Protein AF-A0A7Z9Y9S3-F1 (afdb_monomer_lite)

Sequence (129 aa):
MKRLLKPREVSNLVGIEEREILRVIARDDPEVTPYLIDLGEERLIDLAGLPVILKKLAYNMPTTEIIENLACQILHLELFSQEREELKRENERLKAEIKRLKAKLSRSQEKGPPKRFRLRFGGFWRLKR

Secondary structure (DSSP, 8-state):
---EE-HHHHHHHHT--HHHHHHHHTTT-TTTGGGEEE-SS-EEEEGGGHHHHHHHHHTTS-HHHHHHHHHHHHHHHHHHHHHHHHHHHHHHHHHHHHHHHHHHHHHHHHSPSP---------------

Structure (mmCIF, N/CA/C/O backbone):
data_AF-A0A7Z9Y9S3-F1
#
_entry.id   AF-A0A7Z9Y9S3-F1
#
loop_
_atom_site.group_PDB
_atom_site.id
_atom_site.type_symbol
_atom_site.label_atom_id
_atom_site.label_alt_id
_atom_site.label_comp_id
_atom_site.label_asym_id
_atom_site.label_entity_id
_atom_site.label_seq_id
_atom_site.pdbx_PDB_ins_code
_atom_site.Cartn_x
_atom_site.Cartn_y
_atom_site.Cartn_z
_atom_site.occupancy
_atom_site.B_iso_or_equiv
_atom_site.auth_seq_id
_atom_site.auth_comp_id
_atom_site.auth_asym_id
_atom_site.auth_atom_id
_atom_site.pdbx_PDB_model_num
ATOM 1 N N . MET A 1 1 ? 9.997 14.154 5.463 1.00 52.34 1 MET A N 1
ATOM 2 C CA . MET A 1 1 ? 8.668 14.738 5.176 1.00 52.34 1 MET A CA 1
ATOM 3 C C . MET A 1 1 ? 7.638 13.951 5.962 1.00 52.34 1 MET A C 1
ATOM 5 O O . MET A 1 1 ? 7.642 12.733 5.842 1.00 52.34 1 MET A O 1
ATOM 9 N N . LYS A 1 2 ? 6.813 14.611 6.782 1.00 73.75 2 LYS A N 1
ATOM 10 C CA . LYS A 1 2 ? 5.666 13.955 7.424 1.00 73.75 2 LYS A CA 1
ATOM 11 C C . LYS A 1 2 ? 4.591 13.747 6.360 1.00 73.75 2 LYS A C 1
ATOM 13 O O . LYS A 1 2 ? 4.200 14.713 5.709 1.00 73.75 2 LYS A O 1
ATOM 18 N N . ARG A 1 3 ? 4.180 12.499 6.123 1.00 88.25 3 ARG A N 1
ATOM 19 C CA . ARG A 1 3 ? 3.053 12.203 5.232 1.00 88.25 3 ARG A CA 1
ATOM 20 C C . ARG A 1 3 ? 1.791 12.303 6.071 1.00 88.25 3 ARG A C 1
ATOM 22 O O . ARG A 1 3 ? 1.622 11.522 6.999 1.00 88.25 3 ARG A O 1
ATOM 29 N N . LEU A 1 4 ? 0.958 13.281 5.749 1.00 92.44 4 LEU A N 1
ATOM 30 C CA . LEU A 1 4 ? -0.312 13.507 6.421 1.00 92.44 4 LEU A CA 1
ATOM 31 C C . LEU A 1 4 ? -1.418 12.845 5.612 1.00 92.44 4 LEU A C 1
ATOM 33 O O . LEU A 1 4 ? -1.399 12.912 4.384 1.00 92.44 4 LEU A O 1
ATOM 37 N N . LEU A 1 5 ? -2.331 12.184 6.309 1.00 92.44 5 LEU A N 1
ATOM 38 C CA . LEU A 1 5 ? -3.434 11.436 5.732 1.00 92.44 5 LEU A CA 1
ATOM 39 C C . LEU A 1 5 ? -4.749 11.968 6.285 1.00 92.44 5 LEU A C 1
ATOM 41 O O . LEU A 1 5 ? -4.900 12.148 7.494 1.00 92.44 5 LEU A O 1
ATOM 45 N N . LYS A 1 6 ? -5.728 12.165 5.410 1.00 93.25 6 LYS A N 1
ATOM 46 C CA . LYS A 1 6 ? -7.117 12.359 5.815 1.00 93.25 6 LYS A CA 1
ATOM 47 C C . LYS A 1 6 ? -7.686 11.048 6.379 1.00 93.25 6 LYS A C 1
ATOM 49 O O . LYS A 1 6 ? -7.273 9.971 5.935 1.00 93.25 6 LYS A O 1
ATOM 54 N N . PRO A 1 7 ? -8.680 11.095 7.282 1.00 90.94 7 PRO A N 1
ATOM 55 C CA . PRO A 1 7 ? -9.378 9.899 7.763 1.00 90.94 7 PRO A CA 1
ATOM 56 C C . PRO A 1 7 ? -9.875 8.994 6.625 1.00 90.94 7 PRO A C 1
ATOM 58 O O . PRO A 1 7 ? -9.680 7.782 6.676 1.00 90.94 7 PRO A O 1
ATOM 61 N N . ARG A 1 8 ? -10.394 9.579 5.539 1.00 91.81 8 ARG A N 1
ATOM 62 C CA . ARG A 1 8 ? -10.755 8.854 4.312 1.00 91.81 8 ARG A CA 1
ATOM 63 C C . ARG A 1 8 ? -9.591 8.129 3.632 1.00 91.81 8 ARG A C 1
ATOM 65 O O . ARG A 1 8 ? -9.761 7.030 3.114 1.00 91.81 8 ARG A O 1
ATOM 72 N N . GLU A 1 9 ? -8.404 8.728 3.601 1.00 90.88 9 GLU A N 1
ATOM 73 C CA . GLU A 1 9 ? -7.222 8.076 3.026 1.00 90.88 9 GLU A CA 1
ATOM 74 C C . GLU A 1 9 ? -6.790 6.889 3.882 1.00 90.88 9 GLU A C 1
ATOM 76 O O . GLU A 1 9 ? -6.469 5.832 3.345 1.00 90.88 9 GLU A O 1
ATOM 81 N N . VAL A 1 10 ? -6.848 7.038 5.208 1.00 88.50 10 VAL A N 1
ATOM 82 C CA . VAL A 1 10 ? -6.624 5.926 6.134 1.00 88.50 10 VAL A CA 1
ATOM 83 C C . VAL A 1 10 ? -7.661 4.831 5.908 1.00 88.50 10 VAL A C 1
ATOM 85 O O . VAL A 1 10 ? -7.278 3.683 5.726 1.00 88.50 10 VAL A O 1
ATOM 88 N N . SER A 1 11 ? -8.944 5.179 5.810 1.00 86.81 11 SER A N 1
ATOM 89 C CA . SER A 1 11 ? -10.036 4.239 5.526 1.00 86.81 11 SER A CA 1
ATOM 90 C C . SER A 1 11 ? -9.743 3.368 4.306 1.00 86.81 11 SER A C 1
ATOM 92 O O . SER A 1 11 ? -9.794 2.143 4.397 1.00 86.81 11 SER A O 1
ATOM 94 N N . ASN A 1 12 ? -9.326 3.987 3.201 1.00 86.00 12 ASN A N 1
ATOM 95 C CA . ASN A 1 12 ? -8.967 3.273 1.978 1.00 86.00 12 ASN A CA 1
ATOM 96 C C . ASN A 1 12 ? -7.710 2.405 2.136 1.00 86.00 12 ASN A C 1
ATOM 98 O O . ASN A 1 12 ? -7.636 1.328 1.553 1.00 86.00 12 ASN A O 1
ATOM 102 N N . LEU A 1 13 ? -6.714 2.869 2.897 1.00 82.69 13 LEU A N 1
ATOM 103 C CA . LEU A 1 13 ? -5.454 2.148 3.097 1.00 82.69 13 LEU A CA 1
ATOM 104 C C . LEU A 1 13 ? -5.628 0.876 3.925 1.00 82.69 13 LEU A C 1
ATOM 106 O O . LEU A 1 13 ? -4.986 -0.128 3.632 1.00 82.69 13 LEU A O 1
ATOM 110 N N . VAL A 1 14 ? -6.456 0.929 4.967 1.00 78.38 14 VAL A N 1
ATOM 111 C CA . VAL A 1 14 ? -6.653 -0.197 5.890 1.00 78.38 14 VAL A CA 1
ATOM 112 C C . VAL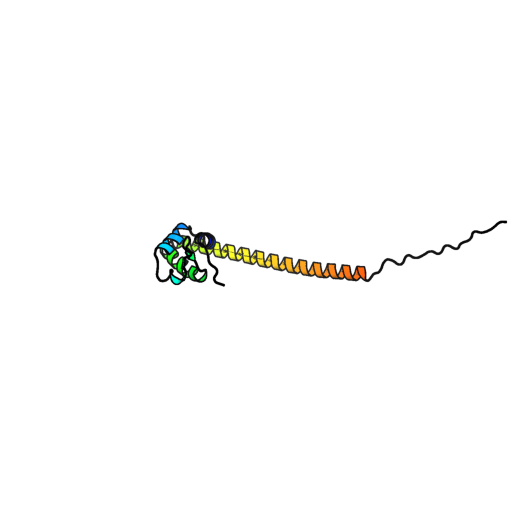 A 1 14 ? -7.967 -0.932 5.696 1.00 78.38 14 VAL A C 1
ATOM 114 O O . VAL A 1 14 ? -8.186 -1.912 6.390 1.00 78.38 14 VAL A O 1
ATOM 117 N N . GLY A 1 15 ? -8.833 -0.514 4.773 1.00 76.62 15 GLY A N 1
ATOM 118 C CA . GLY A 1 15 ? -10.103 -1.200 4.515 1.00 76.62 15 GLY A CA 1
ATOM 119 C C . GLY A 1 15 ? -11.074 -1.145 5.698 1.00 76.62 15 GLY A C 1
ATOM 120 O O . GLY A 1 15 ? -11.832 -2.082 5.916 1.00 76.62 15 GLY A O 1
ATOM 121 N N . ILE A 1 16 ? -11.030 -0.066 6.483 1.00 81.44 16 ILE A N 1
ATOM 122 C CA . ILE A 1 16 ? -11.909 0.169 7.639 1.00 81.44 16 ILE A CA 1
ATOM 123 C C . ILE A 1 16 ? -12.794 1.365 7.319 1.00 81.44 16 ILE A C 1
ATOM 125 O O . ILE A 1 16 ? -12.318 2.327 6.721 1.00 81.44 16 ILE A O 1
ATOM 129 N N . GLU A 1 17 ? -14.061 1.355 7.729 1.00 84.69 17 GLU A N 1
ATOM 130 C CA . GLU A 1 17 ? -14.946 2.499 7.506 1.00 84.69 17 GLU A CA 1
ATOM 131 C C . GLU A 1 17 ? -14.408 3.792 8.149 1.00 84.69 17 GLU A C 1
ATOM 133 O O . GLU A 1 17 ? -14.038 3.821 9.326 1.00 84.69 17 GLU A O 1
ATOM 138 N N . GLU A 1 18 ? -14.440 4.897 7.397 1.00 89.75 18 GLU A N 1
ATOM 139 C CA . GLU A 1 18 ? -13.993 6.223 7.852 1.00 89.75 18 GLU A CA 1
ATOM 140 C C . GLU A 1 18 ? -14.638 6.647 9.182 1.00 89.75 18 GLU A C 1
ATOM 142 O O . GLU A 1 18 ? -13.977 7.244 10.032 1.00 89.75 18 GLU A O 1
ATOM 147 N N . ARG A 1 19 ? -15.901 6.261 9.415 1.00 88.81 19 ARG A N 1
ATOM 148 C CA . ARG A 1 19 ? -16.615 6.542 10.670 1.00 88.81 19 ARG A CA 1
ATOM 149 C C . ARG A 1 19 ? -15.911 5.967 11.903 1.00 88.81 19 ARG A C 1
ATOM 151 O O . ARG A 1 19 ? -15.928 6.596 12.957 1.00 88.81 19 ARG A O 1
ATOM 158 N N . GLU A 1 20 ? -15.289 4.793 11.791 1.00 86.06 20 GLU A N 1
ATOM 159 C CA . GLU A 1 20 ? -14.610 4.153 12.921 1.00 86.06 20 GLU A CA 1
ATOM 160 C C . GLU A 1 20 ? -13.282 4.853 13.217 1.00 86.06 20 GLU A C 1
ATOM 162 O O . GLU A 1 20 ? -12.920 5.055 14.376 1.00 86.06 20 GLU A O 1
ATOM 167 N N . ILE A 1 21 ? -12.599 5.326 12.172 1.00 89.25 21 ILE A N 1
ATOM 168 C CA . ILE A 1 21 ? -11.389 6.146 12.301 1.00 89.25 21 ILE A CA 1
ATOM 169 C C . ILE A 1 21 ? -11.726 7.472 12.990 1.00 89.25 21 ILE A C 1
ATOM 171 O O . ILE A 1 21 ? -11.073 7.840 13.967 1.00 89.25 21 ILE A O 1
ATOM 175 N N . LEU A 1 22 ? -12.791 8.152 12.552 1.00 91.00 22 LEU A N 1
ATOM 176 C CA . LEU A 1 22 ? -13.266 9.386 13.182 1.00 91.00 22 LEU A CA 1
ATOM 177 C C . LEU A 1 22 ? -13.661 9.174 14.650 1.00 91.00 22 LEU A C 1
ATOM 179 O O . LEU A 1 22 ? -13.348 10.015 15.490 1.00 91.00 22 LEU A O 1
ATOM 183 N N . ARG A 1 23 ? -14.275 8.034 14.994 1.00 88.38 23 ARG A N 1
ATOM 184 C CA . ARG A 1 23 ? -14.574 7.678 16.392 1.00 88.38 23 ARG A CA 1
ATOM 185 C C . ARG A 1 23 ? -13.320 7.544 17.245 1.00 88.38 23 ARG A C 1
ATOM 187 O O . ARG A 1 23 ? -13.340 7.968 18.394 1.00 88.38 23 ARG A O 1
ATOM 194 N N . VAL A 1 24 ? -12.246 6.952 16.723 1.00 88.56 24 VAL A N 1
ATOM 195 C CA . VAL A 1 24 ? -10.974 6.848 17.457 1.00 88.56 24 VAL A CA 1
ATOM 196 C C . VAL A 1 24 ? -10.344 8.223 17.658 1.00 88.56 24 VAL A C 1
ATOM 198 O O . VAL A 1 24 ? -9.892 8.523 18.758 1.00 88.56 24 VAL A O 1
ATOM 201 N N . ILE A 1 25 ? -10.380 9.077 16.636 1.00 89.69 25 ILE A N 1
ATOM 202 C CA . ILE A 1 25 ? -9.873 10.455 16.707 1.00 89.69 25 ILE A CA 1
ATOM 203 C C . ILE A 1 25 ? -10.648 11.285 17.736 1.00 89.69 25 ILE A C 1
ATOM 205 O O . ILE A 1 25 ? -10.044 12.042 18.488 1.00 89.69 25 ILE A O 1
ATOM 209 N N . ALA A 1 26 ? -11.973 11.134 17.788 1.00 89.06 26 ALA A N 1
ATOM 210 C CA . ALA A 1 26 ? -12.848 11.893 18.681 1.00 89.06 26 ALA A CA 1
ATOM 211 C C . ALA A 1 26 ? -12.729 11.504 20.166 1.00 89.06 26 ALA A C 1
ATOM 213 O O . ALA A 1 26 ? -13.268 12.199 21.020 1.00 89.06 26 ALA A O 1
ATOM 214 N N . ARG A 1 27 ? -12.056 10.392 20.491 1.00 87.62 27 ARG A N 1
ATOM 215 C CA . ARG A 1 27 ? -11.831 9.958 21.882 1.00 87.62 27 ARG A CA 1
ATOM 216 C C . ARG A 1 27 ? -10.697 10.715 22.579 1.00 87.62 27 ARG A C 1
ATOM 218 O O . ARG A 1 27 ? -10.512 10.497 23.771 1.00 87.62 27 ARG A O 1
ATOM 225 N N . ASP A 1 28 ? -9.941 11.536 21.842 1.00 83.50 28 ASP A N 1
ATOM 226 C CA . ASP A 1 28 ? -8.782 12.302 22.328 1.00 83.50 28 ASP A CA 1
ATOM 227 C C . ASP A 1 28 ? -7.806 11.447 23.173 1.00 83.50 28 ASP A C 1
ATOM 229 O O . ASP A 1 28 ? -7.280 11.868 24.204 1.00 83.50 28 ASP A O 1
ATOM 233 N N . ASP A 1 29 ? -7.568 10.206 22.727 1.00 89.12 29 ASP A N 1
ATOM 234 C CA . ASP A 1 29 ? -6.685 9.247 23.398 1.00 89.12 29 ASP A CA 1
ATOM 235 C C . ASP A 1 29 ? -5.239 9.786 23.445 1.00 89.12 29 ASP A C 1
ATOM 237 O O . ASP A 1 29 ? -4.692 10.140 22.395 1.00 89.12 29 ASP A O 1
ATOM 241 N N . PRO A 1 30 ? -4.578 9.821 24.620 1.00 92.06 30 PRO A N 1
ATOM 242 C CA . PRO A 1 30 ? -3.242 10.399 24.773 1.00 92.06 30 PRO A CA 1
ATOM 243 C C . PRO A 1 30 ? -2.158 9.693 23.947 1.00 92.06 30 PRO A C 1
ATOM 245 O O . PRO A 1 30 ? -1.133 10.306 23.655 1.00 92.06 30 PRO A O 1
ATOM 248 N N . GLU A 1 31 ? -2.361 8.435 23.544 1.00 91.56 31 GLU A N 1
ATOM 249 C CA . GLU A 1 31 ? -1.453 7.736 22.627 1.00 91.56 31 GLU A CA 1
ATOM 250 C C . GLU A 1 31 ? -1.670 8.156 21.164 1.00 91.56 31 GLU A C 1
ATOM 252 O O . GLU A 1 31 ? -0.741 8.089 20.363 1.00 91.56 31 GLU A O 1
ATOM 257 N N . VAL A 1 32 ? -2.883 8.583 20.798 1.00 90.88 32 VAL A N 1
ATOM 258 C CA . VAL A 1 32 ? -3.258 8.950 19.421 1.00 90.88 32 VAL A CA 1
ATOM 259 C C . VAL A 1 32 ? -3.010 10.433 19.151 1.00 90.88 32 VAL A C 1
ATOM 261 O O . VAL A 1 32 ? -2.483 10.780 18.095 1.00 90.88 32 VAL A O 1
ATOM 264 N N . THR A 1 33 ? -3.334 11.302 20.109 1.00 92.19 33 THR A N 1
ATOM 265 C CA . THR A 1 33 ? -3.237 12.767 20.005 1.00 92.19 33 THR A CA 1
ATOM 266 C C . THR A 1 33 ? -1.899 13.289 19.460 1.00 92.19 33 THR A C 1
ATOM 268 O O . THR A 1 33 ? -1.939 14.175 18.607 1.00 92.19 33 THR A O 1
ATOM 271 N N . PRO A 1 34 ? -0.718 12.744 19.829 1.00 93.62 34 PRO A N 1
ATOM 272 C CA . PRO A 1 34 ? 0.569 13.200 19.286 1.00 93.62 34 PRO A CA 1
ATOM 273 C C . PRO A 1 34 ? 0.714 13.062 17.764 1.00 93.62 34 PRO A C 1
ATOM 275 O O . PRO A 1 34 ? 1.592 13.686 17.166 1.00 93.62 34 PRO A O 1
ATOM 278 N N . TYR A 1 35 ? -0.121 12.233 17.139 1.00 93.31 35 TYR A N 1
ATOM 279 C CA . TYR A 1 35 ? -0.106 11.963 15.704 1.00 93.31 35 TYR A CA 1
ATOM 280 C C . TYR A 1 35 ? -1.229 12.666 14.944 1.00 93.31 35 TYR A C 1
ATOM 282 O O . TYR A 1 35 ? -1.335 12.503 13.728 1.00 93.31 35 TYR A O 1
ATOM 290 N N . LEU A 1 36 ? -2.065 13.435 15.640 1.00 92.25 36 LEU A N 1
ATOM 291 C CA . LEU A 1 36 ? -3.126 14.223 15.037 1.00 92.25 36 LEU A CA 1
ATOM 292 C C . LEU A 1 36 ? -2.631 15.651 14.814 1.00 92.25 36 LEU A C 1
ATOM 294 O O . LEU A 1 36 ? -2.081 16.284 15.712 1.00 92.25 36 LEU A O 1
ATOM 298 N N . ILE A 1 37 ? -2.831 16.158 13.602 1.00 91.19 37 ILE A N 1
ATOM 299 C CA . ILE A 1 37 ? -2.545 17.546 13.247 1.00 91.19 37 ILE A CA 1
ATOM 300 C C . ILE A 1 37 ? -3.868 18.227 12.955 1.00 91.19 37 ILE A C 1
ATOM 302 O O . ILE A 1 37 ? -4.560 17.871 12.002 1.00 91.19 37 ILE A O 1
ATOM 306 N N . ASP A 1 38 ? -4.203 19.203 13.788 1.00 88.12 38 ASP A N 1
ATOM 307 C CA . ASP A 1 38 ? -5.397 20.014 13.616 1.00 88.12 38 ASP A CA 1
ATOM 308 C C . ASP A 1 38 ? -5.111 21.160 12.636 1.00 88.12 38 ASP A C 1
ATOM 310 O O . ASP A 1 38 ? -4.192 21.956 12.847 1.00 88.12 38 ASP A O 1
ATOM 314 N N . LEU A 1 39 ? -5.869 21.213 11.542 1.00 85.12 39 LEU A N 1
ATOM 315 C CA . LEU A 1 39 ? -5.840 22.300 10.562 1.00 85.12 39 LEU A CA 1
ATOM 316 C C . LEU A 1 39 ? -7.136 23.130 10.600 1.00 85.12 39 LEU A C 1
ATOM 318 O O . LEU A 1 39 ? -7.489 23.780 9.617 1.00 85.12 39 LEU A O 1
ATOM 322 N N . GLY A 1 40 ? -7.846 23.119 11.733 1.00 78.88 40 GLY A N 1
ATOM 323 C CA . GLY A 1 40 ? -9.062 23.892 11.972 1.00 78.88 40 GLY A CA 1
ATOM 324 C C . GLY A 1 40 ? -10.313 23.166 11.487 1.00 78.88 40 GLY A C 1
ATOM 325 O O . GLY A 1 40 ? -11.137 22.753 12.296 1.00 78.88 40 GLY A O 1
ATOM 326 N N . GLU A 1 41 ? -10.461 23.002 10.170 1.00 75.56 41 GLU A N 1
ATOM 327 C CA . GLU A 1 41 ? -11.625 22.315 9.580 1.00 75.56 41 GLU A CA 1
ATOM 328 C C . GLU A 1 41 ? -11.439 20.793 9.479 1.00 75.56 41 GLU A C 1
ATOM 330 O O . GLU A 1 41 ? -12.414 20.048 9.387 1.00 75.56 41 GLU A O 1
ATOM 335 N N . GLU A 1 42 ? -10.194 20.311 9.521 1.00 81.44 42 GLU A N 1
ATOM 336 C CA . GLU A 1 42 ? -9.866 18.891 9.395 1.00 81.44 42 GLU A CA 1
ATOM 337 C C . GLU A 1 42 ? -8.750 18.483 10.367 1.00 81.44 42 GLU A C 1
ATOM 339 O O . GLU A 1 42 ? -7.733 19.169 10.502 1.00 81.44 42 GLU A O 1
ATOM 344 N N . ARG A 1 43 ? -8.903 17.303 10.985 1.00 87.19 43 ARG A N 1
ATOM 345 C CA . ARG A 1 43 ? -7.808 16.603 11.670 1.00 87.19 43 ARG A CA 1
ATOM 346 C C . ARG A 1 43 ? -7.135 15.642 10.701 1.00 87.19 43 ARG A C 1
ATOM 348 O O . ARG A 1 43 ? -7.750 14.681 10.237 1.00 87.19 43 ARG A O 1
ATOM 355 N N . LEU A 1 44 ? -5.859 15.888 10.431 1.00 92.00 44 LEU A N 1
ATOM 356 C CA . LEU A 1 44 ? -5.008 14.993 9.659 1.00 92.00 44 LEU A CA 1
ATOM 357 C C . LEU A 1 44 ? -4.251 14.036 10.575 1.00 92.00 44 LEU A C 1
ATOM 359 O O . LEU A 1 44 ? -3.936 14.350 11.720 1.00 92.00 44 LEU A O 1
ATOM 363 N N . ILE A 1 45 ? -3.925 12.871 10.035 1.00 92.56 45 ILE A N 1
ATOM 364 C CA . ILE A 1 45 ? -3.211 11.800 10.718 1.00 92.56 45 ILE A CA 1
ATOM 365 C C . ILE A 1 45 ? -1.793 11.737 10.152 1.00 92.56 45 ILE A C 1
ATOM 367 O O . ILE A 1 45 ? -1.611 11.559 8.947 1.00 92.56 45 ILE A O 1
ATOM 371 N N . ASP A 1 46 ? -0.775 11.855 11.001 1.00 93.19 46 ASP A N 1
ATOM 372 C CA . ASP A 1 46 ? 0.595 11.515 10.612 1.00 93.19 46 ASP A CA 1
ATOM 373 C C . ASP A 1 46 ? 0.675 10.006 10.341 1.00 93.19 46 ASP A C 1
ATOM 375 O O . ASP A 1 46 ? 0.271 9.194 11.177 1.00 93.19 46 ASP A O 1
ATOM 379 N N . LEU A 1 47 ? 1.225 9.615 9.189 1.00 89.81 47 LEU A N 1
ATOM 380 C CA . LEU A 1 47 ? 1.457 8.215 8.826 1.00 89.81 47 LEU A CA 1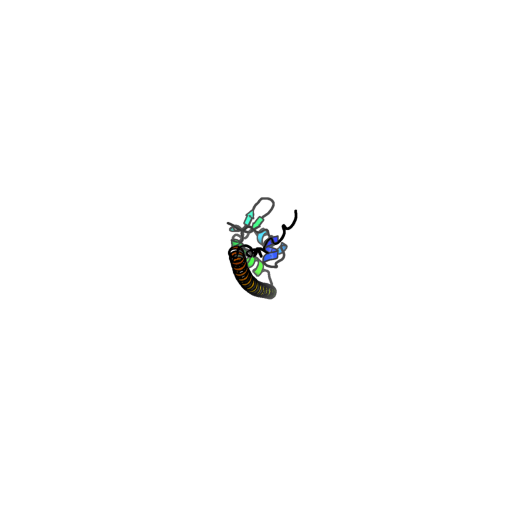
ATOM 381 C C . LEU A 1 47 ? 2.168 7.433 9.946 1.00 89.81 47 LEU A C 1
ATOM 383 O O . LEU A 1 47 ? 1.876 6.256 10.147 1.00 89.81 47 LEU A O 1
ATOM 387 N N . ALA A 1 48 ? 3.071 8.076 10.694 1.00 89.50 48 ALA A N 1
ATOM 388 C CA . ALA A 1 48 ? 3.770 7.442 11.813 1.00 89.50 48 ALA A CA 1
ATOM 389 C C . ALA A 1 48 ? 2.832 6.999 12.956 1.00 89.50 48 ALA A C 1
ATOM 391 O O . ALA A 1 48 ? 3.167 6.074 13.693 1.00 89.50 48 ALA A O 1
ATOM 392 N N . GLY A 1 49 ? 1.662 7.627 13.094 1.00 89.19 49 GLY A N 1
ATOM 393 C CA . GLY A 1 49 ? 0.641 7.282 14.086 1.00 89.19 49 GLY A CA 1
ATOM 394 C C . GLY A 1 49 ? -0.323 6.189 13.652 1.00 89.19 49 GLY A C 1
ATOM 395 O O . GLY A 1 49 ? -1.112 5.706 14.465 1.00 89.19 49 GLY A O 1
ATOM 396 N N . LEU A 1 50 ? -0.257 5.769 12.386 1.00 89.12 50 LEU A N 1
ATOM 397 C CA . LEU A 1 50 ? -1.155 4.764 11.832 1.00 89.12 50 LEU A CA 1
ATOM 398 C C . LEU A 1 50 ? -1.153 3.451 12.642 1.00 89.12 50 LEU A C 1
ATOM 400 O O . LEU A 1 50 ? -2.243 2.971 12.946 1.00 89.12 50 LEU A O 1
ATOM 404 N N . PRO A 1 51 ? -0.004 2.895 13.092 1.00 89.25 51 PRO A N 1
ATOM 405 C CA . PRO A 1 51 ? -0.005 1.691 13.927 1.00 89.25 51 PRO A CA 1
ATOM 406 C C . PRO A 1 51 ? -0.762 1.867 15.249 1.00 89.25 51 PRO A C 1
ATOM 408 O O . PRO A 1 51 ? -1.445 0.948 15.698 1.00 89.25 51 PRO A O 1
ATOM 411 N N . VAL A 1 52 ? -0.673 3.050 15.864 1.00 90.69 52 VAL A N 1
ATOM 412 C CA . VAL A 1 52 ? -1.359 3.349 17.129 1.00 90.69 52 VAL A CA 1
ATOM 413 C C . VAL A 1 52 ? -2.866 3.439 16.904 1.00 90.69 52 VAL A C 1
ATOM 415 O O . VAL A 1 52 ? -3.631 2.808 17.629 1.00 90.69 52 VAL A O 1
ATOM 418 N N . ILE A 1 53 ? -3.300 4.144 15.858 1.00 88.06 53 ILE A N 1
ATOM 419 C CA . ILE A 1 53 ? -4.720 4.248 15.490 1.00 88.06 53 ILE A CA 1
ATOM 420 C C . ILE A 1 53 ? -5.296 2.869 15.161 1.00 88.06 53 ILE A C 1
ATOM 422 O O . ILE A 1 53 ? -6.357 2.510 15.669 1.00 88.06 53 ILE A O 1
ATOM 426 N N . LEU A 1 54 ? -4.574 2.056 14.385 1.00 86.12 54 LEU A N 1
ATOM 427 C CA . LEU A 1 54 ? -4.990 0.693 14.054 1.00 86.12 54 LEU A CA 1
ATOM 428 C C . LEU A 1 54 ? -5.108 -0.194 15.286 1.00 86.12 54 LEU A C 1
ATOM 430 O O . LEU A 1 54 ? -6.075 -0.941 15.400 1.00 86.12 54 LEU A O 1
ATOM 434 N N . LYS A 1 55 ? -4.189 -0.068 16.247 1.00 87.31 55 LYS A N 1
ATOM 435 C CA . LYS A 1 55 ? -4.293 -0.764 17.532 1.00 87.31 55 LYS A CA 1
ATOM 436 C C . LYS A 1 55 ? -5.589 -0.390 18.262 1.00 87.31 55 LYS A C 1
ATOM 438 O O . LYS A 1 55 ? -6.273 -1.273 18.772 1.00 87.31 55 LYS A O 1
ATOM 443 N N . LYS A 1 56 ? -5.965 0.895 18.290 1.00 87.81 56 LYS A N 1
ATOM 444 C CA . LYS A 1 56 ? -7.215 1.358 18.927 1.00 87.81 56 LYS A CA 1
ATOM 445 C C . LYS A 1 56 ? -8.471 0.898 18.182 1.00 87.81 56 LYS A C 1
ATOM 447 O O . LYS A 1 56 ? -9.479 0.614 18.827 1.00 87.81 56 LYS A O 1
ATOM 452 N N . LEU A 1 57 ? -8.403 0.791 16.854 1.00 82.50 57 LEU A N 1
ATOM 453 C CA . LEU A 1 57 ? -9.474 0.231 16.025 1.00 82.50 57 LEU A CA 1
ATOM 454 C C . LEU A 1 57 ? -9.632 -1.278 16.260 1.00 82.50 57 LEU A C 1
ATOM 456 O O . LEU A 1 57 ? -10.751 -1.757 16.426 1.00 82.50 57 LEU A O 1
ATOM 460 N N . ALA A 1 58 ? -8.522 -2.012 16.356 1.00 79.12 58 ALA A N 1
ATOM 461 C CA . ALA A 1 58 ? -8.503 -3.461 16.543 1.00 79.12 58 ALA A CA 1
ATOM 462 C C . ALA A 1 58 ? -9.175 -3.922 17.845 1.00 79.12 58 ALA A C 1
ATOM 464 O O . ALA A 1 58 ? -9.805 -4.973 17.855 1.00 79.12 58 ALA A O 1
ATOM 465 N N . TYR A 1 59 ? -9.117 -3.130 18.922 1.00 74.50 59 TYR A N 1
ATOM 466 C CA . TYR A 1 59 ? -9.798 -3.472 20.181 1.00 74.50 59 TYR A CA 1
ATOM 467 C C . TYR A 1 59 ? -11.329 -3.552 20.067 1.00 74.50 59 TYR A C 1
ATOM 469 O O . TYR A 1 59 ? -11.956 -4.150 20.936 1.00 74.50 59 TYR A O 1
ATOM 477 N N . ASN A 1 60 ? -11.926 -2.966 19.023 1.00 69.75 60 ASN A N 1
ATOM 478 C CA . ASN A 1 60 ? -13.371 -3.000 18.778 1.00 69.75 60 ASN A CA 1
ATOM 479 C C . ASN A 1 60 ? -13.761 -3.849 17.555 1.00 69.75 60 ASN A C 1
ATOM 481 O O . ASN A 1 60 ? -14.932 -3.845 17.185 1.00 69.75 60 ASN A O 1
ATOM 485 N N . MET A 1 61 ? -12.815 -4.559 16.927 1.00 71.12 61 MET A N 1
ATOM 486 C CA . MET A 1 61 ? -13.089 -5.434 15.783 1.00 71.12 61 MET A CA 1
ATOM 487 C C . MET A 1 61 ? -13.067 -6.910 16.196 1.00 71.12 61 MET A C 1
ATOM 489 O O . MET A 1 61 ? -12.177 -7.324 16.947 1.00 71.12 61 MET A O 1
ATOM 493 N N . PRO A 1 62 ? -13.990 -7.740 15.677 1.00 78.19 62 PRO A N 1
ATOM 494 C CA . PRO A 1 62 ? -13.860 -9.187 15.750 1.00 78.19 62 PRO A CA 1
ATOM 495 C C . PRO A 1 62 ? -12.516 -9.639 15.171 1.00 78.19 62 PRO A C 1
ATOM 497 O O . PRO A 1 62 ? -12.095 -9.194 14.104 1.00 78.19 62 PRO A O 1
ATOM 500 N N . THR A 1 63 ? -11.838 -10.568 15.849 1.00 76.19 63 THR A N 1
ATOM 501 C CA . THR A 1 63 ? -10.540 -11.098 15.394 1.00 76.19 63 THR A CA 1
ATOM 502 C C . THR A 1 63 ? -10.611 -11.682 13.979 1.00 76.19 63 THR A C 1
ATOM 504 O O . THR A 1 63 ? -9.638 -11.598 13.237 1.00 76.19 63 THR A O 1
ATOM 507 N N . THR A 1 64 ? -11.764 -12.222 13.579 1.00 79.94 64 THR A N 1
ATOM 508 C CA . THR A 1 64 ? -12.019 -12.723 12.223 1.00 79.94 64 THR A CA 1
ATOM 509 C C . THR A 1 64 ? -11.897 -11.633 11.159 1.00 79.94 64 THR A C 1
ATOM 511 O O . THR A 1 64 ? -11.203 -11.845 10.172 1.00 79.94 64 THR A O 1
ATOM 514 N N . GLU A 1 65 ? -12.467 -10.447 11.388 1.00 76.88 65 GLU A N 1
ATOM 515 C CA . GLU A 1 65 ? -12.391 -9.318 10.446 1.00 76.88 65 GLU A CA 1
ATOM 516 C C . GLU A 1 65 ? -10.953 -8.801 10.308 1.00 76.88 65 GLU A C 1
ATOM 518 O O . GLU A 1 65 ? -10.495 -8.477 9.212 1.00 76.88 65 GLU A O 1
ATOM 523 N N . ILE A 1 66 ? -10.197 -8.789 11.413 1.00 76.00 66 ILE A N 1
ATOM 524 C CA . ILE A 1 66 ? -8.771 -8.435 11.401 1.00 76.00 66 ILE A CA 1
ATOM 525 C C . ILE A 1 66 ? -7.981 -9.438 10.549 1.00 76.00 66 ILE A C 1
ATOM 527 O O . ILE A 1 66 ? -7.148 -9.035 9.738 1.00 76.00 66 ILE A O 1
ATOM 531 N N . ILE A 1 67 ? -8.241 -10.738 10.720 1.00 78.69 67 ILE A N 1
ATOM 532 C CA . ILE A 1 67 ? -7.565 -11.803 9.968 1.00 78.69 67 ILE A CA 1
ATOM 533 C C . ILE A 1 67 ? -7.893 -11.711 8.477 1.00 78.69 67 ILE A C 1
ATOM 535 O O . ILE A 1 67 ? -6.977 -11.769 7.660 1.00 78.69 67 ILE A O 1
ATOM 539 N N . GLU A 1 68 ? -9.165 -11.543 8.113 1.00 81.44 68 GLU A N 1
ATOM 540 C CA . GLU A 1 68 ? -9.594 -11.421 6.715 1.00 81.44 68 GLU A CA 1
ATOM 541 C C . GLU A 1 68 ? -8.944 -10.216 6.032 1.00 81.44 68 GLU A C 1
ATOM 543 O O . GLU A 1 68 ? -8.414 -10.333 4.925 1.00 81.44 68 GLU A O 1
ATOM 548 N N . ASN A 1 69 ? -8.900 -9.076 6.720 1.00 80.44 69 ASN A N 1
ATOM 549 C CA . ASN A 1 69 ? -8.267 -7.868 6.211 1.00 80.44 69 ASN A CA 1
ATOM 550 C C . ASN A 1 69 ? -6.752 -8.054 6.014 1.00 80.44 69 ASN A C 1
ATOM 552 O O . ASN A 1 69 ? -6.219 -7.756 4.944 1.00 80.44 69 ASN A O 1
ATOM 556 N N . LEU A 1 70 ? -6.053 -8.628 7.001 1.00 81.69 70 LEU A N 1
ATOM 557 C CA . LEU A 1 70 ? -4.625 -8.940 6.879 1.00 81.69 70 LEU A CA 1
ATOM 558 C C . LEU A 1 70 ? -4.349 -9.937 5.746 1.00 81.69 70 LEU A C 1
ATOM 560 O O . LEU A 1 70 ? -3.392 -9.753 4.994 1.00 81.69 70 LEU A O 1
ATOM 564 N N . ALA A 1 71 ? -5.191 -10.959 5.583 1.00 84.31 71 ALA A N 1
ATOM 565 C CA . ALA A 1 71 ? -5.078 -11.917 4.488 1.00 84.31 71 ALA A CA 1
ATOM 566 C C . ALA A 1 71 ? -5.231 -11.229 3.120 1.00 84.31 71 ALA A C 1
ATOM 568 O O . ALA A 1 71 ? -4.411 -11.459 2.229 1.00 84.31 71 ALA A O 1
ATOM 569 N N . CYS A 1 72 ? -6.211 -10.330 2.972 1.00 84.88 72 CYS A N 1
ATOM 570 C CA . CYS A 1 72 ? -6.385 -9.529 1.757 1.00 84.88 72 CYS A CA 1
ATOM 571 C C . CYS A 1 72 ? -5.161 -8.649 1.473 1.00 84.88 72 CYS A C 1
ATOM 573 O O . CYS A 1 72 ? -4.674 -8.611 0.344 1.00 84.88 72 CYS A O 1
ATOM 575 N N . GLN A 1 73 ? -4.622 -7.977 2.495 1.00 84.50 73 GLN A N 1
ATOM 576 C CA . GLN A 1 73 ? -3.433 -7.131 2.356 1.00 84.50 73 GLN A CA 1
ATOM 577 C C . GLN A 1 73 ? -2.200 -7.934 1.922 1.00 84.50 73 GLN A C 1
ATOM 579 O O . GLN A 1 73 ? -1.477 -7.497 1.028 1.00 84.50 73 GLN A O 1
ATOM 584 N N . ILE A 1 74 ? -1.974 -9.118 2.501 1.00 89.38 74 ILE A N 1
ATOM 585 C CA . ILE A 1 74 ? -0.878 -10.016 2.101 1.00 89.38 74 ILE A CA 1
ATOM 586 C C . ILE A 1 74 ? -1.031 -10.423 0.633 1.00 89.38 74 ILE A C 1
ATOM 588 O O . ILE A 1 74 ? -0.063 -10.377 -0.124 1.00 89.38 74 ILE A O 1
ATOM 592 N N . LEU A 1 75 ? -2.24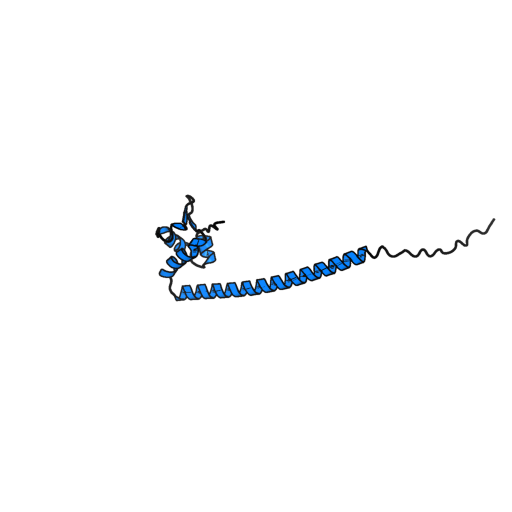7 -10.776 0.217 1.00 91.50 75 LEU A N 1
ATOM 593 C CA . LEU A 1 75 ? -2.520 -11.224 -1.145 1.00 91.50 75 LEU A CA 1
ATOM 594 C C . LEU A 1 75 ? -2.318 -10.093 -2.168 1.00 91.50 75 LEU A C 1
ATOM 596 O O . LEU A 1 75 ? -1.706 -10.309 -3.213 1.00 91.50 75 LEU A O 1
ATOM 600 N N . HIS A 1 76 ? -2.740 -8.868 -1.842 1.00 89.06 76 HIS A N 1
ATOM 601 C CA . HIS A 1 76 ? -2.456 -7.683 -2.657 1.00 89.06 76 HIS A CA 1
ATOM 602 C C . HIS A 1 76 ? -0.956 -7.376 -2.748 1.00 89.06 76 HIS A C 1
ATOM 604 O O . HIS A 1 76 ? -0.466 -7.040 -3.825 1.00 89.06 76 HIS A O 1
ATOM 610 N N . LEU A 1 77 ? -0.211 -7.497 -1.645 1.00 92.06 77 LEU A N 1
ATOM 611 C CA . LEU A 1 77 ? 1.239 -7.286 -1.650 1.00 92.06 77 LEU A CA 1
ATOM 612 C C . LEU A 1 77 ? 1.965 -8.308 -2.529 1.00 92.06 77 LEU A C 1
ATOM 614 O O . LEU A 1 77 ? 2.900 -7.938 -3.239 1.00 92.06 77 LEU A O 1
ATOM 618 N N . GLU A 1 78 ? 1.524 -9.564 -2.510 1.00 93.12 78 GLU A N 1
ATOM 619 C CA . GLU A 1 78 ? 2.080 -10.612 -3.364 1.00 93.12 78 GLU A CA 1
ATOM 620 C C . GLU A 1 78 ? 1.809 -10.328 -4.848 1.00 93.12 78 GLU A C 1
ATOM 622 O O . GLU A 1 78 ? 2.737 -10.357 -5.655 1.00 93.12 78 GLU A O 1
ATOM 627 N N . LEU A 1 79 ? 0.577 -9.945 -5.204 1.00 94.50 79 LEU A N 1
ATOM 628 C CA . LEU A 1 79 ? 0.237 -9.533 -6.572 1.00 94.50 79 LEU A CA 1
ATOM 629 C C . LEU A 1 79 ? 1.085 -8.342 -7.039 1.00 94.50 79 LEU A C 1
ATOM 631 O O . LEU A 1 79 ? 1.703 -8.402 -8.101 1.00 94.50 79 LEU A O 1
ATOM 635 N N . PHE A 1 80 ? 1.206 -7.290 -6.223 1.00 94.69 80 PHE A N 1
ATOM 636 C CA . PHE A 1 80 ? 2.046 -6.139 -6.567 1.00 94.69 80 PHE A CA 1
ATOM 637 C C . PHE A 1 80 ? 3.529 -6.499 -6.688 1.00 94.69 80 PHE A C 1
ATOM 639 O O . PHE A 1 80 ? 4.241 -5.923 -7.513 1.00 94.69 80 PHE A O 1
ATOM 646 N N . SER A 1 81 ? 4.019 -7.445 -5.885 1.00 94.00 81 SER A N 1
ATOM 647 C CA . SER A 1 81 ? 5.386 -7.957 -6.000 1.00 94.00 81 SER A CA 1
ATOM 648 C C . SER A 1 81 ? 5.601 -8.643 -7.352 1.00 94.00 81 SER A C 1
ATOM 650 O O . SER A 1 81 ? 6.581 -8.354 -8.044 1.00 94.00 81 SER A O 1
ATOM 652 N N . GLN A 1 82 ? 4.652 -9.484 -7.772 1.00 95.50 82 GLN A N 1
ATOM 653 C CA . GLN A 1 82 ? 4.690 -10.178 -9.059 1.00 95.50 82 GLN A CA 1
ATOM 654 C C . GLN A 1 82 ? 4.668 -9.195 -10.234 1.00 95.50 82 GLN A C 1
ATOM 656 O O . GLN A 1 82 ? 5.569 -9.238 -11.077 1.00 95.50 82 GLN A O 1
ATOM 661 N N . GLU A 1 83 ? 3.725 -8.249 -10.241 1.00 96.56 83 GLU A N 1
ATOM 662 C CA . GLU A 1 83 ? 3.632 -7.200 -11.266 1.00 96.56 83 GLU A CA 1
ATOM 663 C C . GLU A 1 83 ? 4.915 -6.363 -11.339 1.00 96.56 83 GLU A C 1
ATOM 665 O O . GLU A 1 83 ? 5.428 -6.070 -12.422 1.00 96.56 83 GLU A O 1
ATOM 670 N N . ARG A 1 84 ? 5.498 -6.009 -10.188 1.00 96.06 84 ARG A N 1
ATOM 671 C CA . ARG A 1 84 ? 6.755 -5.253 -10.143 1.00 96.06 84 ARG A CA 1
ATOM 672 C C . ARG A 1 84 ? 7.902 -6.026 -10.792 1.00 96.06 84 ARG A C 1
ATOM 674 O O . ARG A 1 84 ? 8.699 -5.430 -11.519 1.00 96.06 84 ARG A O 1
ATOM 681 N N . GLU A 1 85 ? 8.012 -7.329 -10.542 1.00 96.50 85 GLU A N 1
ATOM 682 C CA . GLU A 1 85 ? 9.049 -8.160 -11.163 1.00 96.50 85 GLU A CA 1
ATOM 683 C C . GLU A 1 85 ? 8.813 -8.372 -12.666 1.00 96.50 85 GLU A C 1
ATOM 685 O O . GLU A 1 85 ? 9.775 -8.493 -13.430 1.00 96.50 85 GLU A O 1
ATOM 690 N N . GLU A 1 86 ? 7.562 -8.397 -13.123 1.00 97.12 86 GLU A N 1
ATOM 691 C CA . GLU A 1 86 ? 7.232 -8.413 -14.553 1.00 97.12 86 GLU A CA 1
ATOM 692 C C . GLU A 1 86 ? 7.623 -7.106 -15.241 1.00 97.12 86 GLU A C 1
ATOM 694 O O . GLU A 1 86 ? 8.384 -7.127 -16.213 1.00 97.12 86 GLU A O 1
ATOM 699 N N . LEU A 1 87 ? 7.208 -5.968 -14.681 1.00 97.31 87 LEU A N 1
ATOM 700 C CA . LEU A 1 87 ? 7.563 -4.642 -15.185 1.00 97.31 87 LEU A CA 1
ATOM 701 C C . LEU A 1 87 ? 9.078 -4.436 -15.215 1.00 97.31 87 LEU A C 1
ATOM 703 O O . LEU A 1 87 ? 9.616 -3.854 -16.159 1.00 97.31 87 LEU A O 1
ATOM 707 N N . LYS A 1 88 ? 9.800 -4.941 -14.211 1.00 97.44 88 LYS A N 1
ATOM 708 C CA . LYS A 1 88 ? 11.265 -4.892 -14.175 1.00 97.44 88 LYS A CA 1
ATOM 709 C C . LYS A 1 88 ? 11.885 -5.692 -15.323 1.00 97.44 88 LYS A C 1
ATOM 711 O O . LYS A 1 88 ? 12.750 -5.164 -16.027 1.00 97.44 88 LYS A O 1
ATOM 716 N N . ARG A 1 89 ? 11.411 -6.921 -15.562 1.00 96.81 89 ARG A N 1
ATOM 717 C CA . ARG A 1 89 ? 11.848 -7.762 -16.691 1.00 96.81 89 ARG A CA 1
ATOM 718 C C . ARG A 1 89 ? 11.564 -7.095 -18.036 1.00 96.81 89 ARG A C 1
ATOM 720 O O . ARG A 1 89 ? 12.418 -7.106 -18.924 1.00 96.81 89 ARG A O 1
ATOM 727 N N . GLU A 1 90 ? 10.389 -6.501 -18.201 1.00 96.94 90 GLU A N 1
ATOM 728 C CA . GLU A 1 90 ? 10.029 -5.787 -19.426 1.00 96.94 90 GLU A CA 1
ATOM 729 C C . GLU A 1 90 ? 10.904 -4.546 -19.643 1.00 96.94 90 GLU A C 1
ATOM 731 O O . GLU A 1 90 ? 11.435 -4.339 -20.735 1.00 96.94 90 GLU A O 1
ATOM 736 N N . ASN A 1 91 ? 11.153 -3.767 -18.591 1.00 96.81 91 ASN A N 1
ATOM 737 C CA . ASN A 1 91 ? 12.020 -2.594 -18.647 1.00 96.81 91 ASN A CA 1
ATOM 738 C C . ASN A 1 91 ? 13.450 -2.958 -19.084 1.00 96.81 91 ASN A C 1
ATOM 740 O O . ASN A 1 91 ? 14.044 -2.276 -19.922 1.00 96.81 91 ASN A O 1
ATOM 744 N N . GLU A 1 92 ? 14.000 -4.058 -18.564 1.00 97.19 92 GLU A N 1
ATOM 745 C CA . GLU A 1 92 ? 15.312 -4.572 -18.970 1.00 97.19 92 GLU A CA 1
ATOM 746 C C . GLU A 1 92 ? 15.338 -5.004 -20.443 1.00 97.19 92 GLU A C 1
ATOM 748 O O . GLU A 1 92 ? 16.270 -4.649 -21.174 1.00 97.19 92 GLU A O 1
ATOM 753 N N . ARG A 1 93 ? 14.292 -5.698 -20.914 1.00 97.12 93 ARG A N 1
ATOM 754 C CA . ARG A 1 93 ? 14.141 -6.070 -22.333 1.00 97.12 93 ARG A CA 1
ATOM 755 C C . ARG A 1 93 ? 14.097 -4.838 -23.234 1.00 97.12 93 ARG A C 1
ATOM 757 O O . ARG A 1 93 ? 14.844 -4.772 -24.212 1.00 97.12 93 ARG A O 1
ATOM 764 N N . LEU A 1 94 ? 13.282 -3.843 -22.886 1.00 96.94 94 LEU A N 1
ATOM 765 C CA . LEU A 1 94 ? 13.161 -2.596 -23.644 1.00 96.94 94 LEU A CA 1
ATOM 766 C C . LEU A 1 94 ? 14.481 -1.818 -23.665 1.00 96.94 94 LEU A C 1
ATOM 768 O O . LEU A 1 94 ? 14.894 -1.339 -24.720 1.00 96.94 94 LEU A O 1
ATOM 772 N N . LYS A 1 95 ? 15.208 -1.746 -22.543 1.00 96.94 95 LYS A N 1
ATOM 773 C CA . LYS A 1 95 ? 16.550 -1.137 -22.492 1.00 96.94 95 LYS A CA 1
ATOM 774 C C . LYS A 1 95 ? 17.539 -1.839 -23.422 1.00 96.94 95 LYS A C 1
ATOM 776 O O . LYS A 1 95 ? 18.305 -1.166 -24.119 1.00 96.94 95 LYS A O 1
ATOM 781 N N . ALA A 1 96 ? 17.527 -3.172 -23.458 1.00 95.81 96 ALA A N 1
ATOM 782 C CA . ALA A 1 96 ? 18.376 -3.942 -24.361 1.00 95.81 96 ALA A CA 1
ATOM 783 C C . ALA A 1 96 ? 18.022 -3.680 -25.834 1.00 95.81 96 ALA A C 1
ATOM 785 O O . ALA A 1 96 ? 18.922 -3.490 -26.657 1.00 95.81 96 ALA A O 1
ATOM 786 N N . GLU A 1 97 ? 16.732 -3.602 -26.162 1.00 95.75 97 GLU A N 1
ATOM 787 C CA . GLU A 1 97 ? 16.280 -3.330 -27.526 1.00 95.75 97 GLU A CA 1
ATOM 788 C C . GLU A 1 97 ? 16.607 -1.898 -27.966 1.00 95.75 97 GLU A C 1
ATOM 790 O O . GLU A 1 97 ? 17.172 -1.698 -29.040 1.00 95.75 97 GLU A O 1
ATOM 795 N N . ILE A 1 98 ? 16.406 -0.903 -27.096 1.00 95.12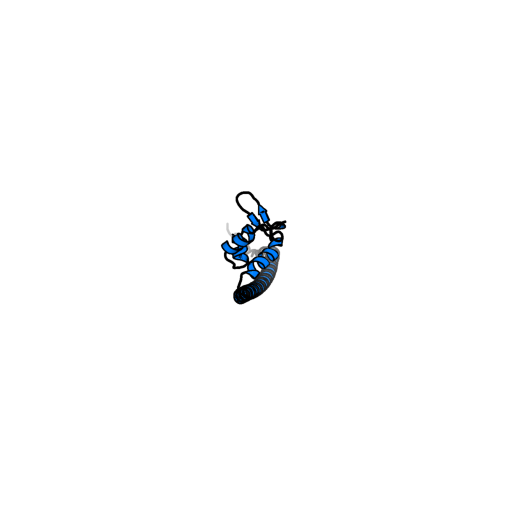 98 ILE A N 1
ATOM 796 C CA . ILE A 1 98 ? 16.846 0.479 -27.336 1.00 95.12 98 ILE A CA 1
ATOM 797 C C . ILE A 1 98 ? 18.352 0.520 -27.620 1.00 95.12 98 ILE A C 1
ATOM 799 O O . ILE A 1 98 ? 18.788 1.191 -28.559 1.00 95.12 98 ILE A O 1
ATOM 803 N N . LYS A 1 99 ? 19.169 -0.214 -26.852 1.00 95.62 99 LYS A N 1
ATOM 804 C CA . LYS A 1 99 ? 20.622 -0.285 -27.074 1.00 95.62 99 LYS A CA 1
ATOM 805 C C . LYS A 1 99 ? 20.956 -0.893 -28.442 1.00 95.62 99 LYS A C 1
ATOM 807 O O . LYS A 1 99 ? 21.811 -0.361 -29.151 1.00 95.62 99 LYS A O 1
ATOM 812 N N . ARG A 1 100 ? 20.270 -1.970 -28.838 1.00 94.75 100 ARG A N 1
ATOM 813 C CA . ARG A 1 100 ? 20.441 -2.614 -30.153 1.00 94.75 100 ARG A CA 1
ATOM 814 C C . ARG A 1 100 ? 20.050 -1.689 -31.300 1.00 94.75 100 ARG A C 1
ATOM 816 O O . ARG A 1 100 ? 20.807 -1.570 -32.262 1.00 94.75 100 ARG A O 1
ATOM 823 N N . LEU A 1 101 ? 18.902 -1.023 -31.202 1.00 93.44 101 LEU A N 1
ATOM 824 C CA . LEU A 1 101 ? 18.415 -0.098 -32.226 1.00 93.44 101 LEU A CA 1
ATOM 825 C C . LEU A 1 101 ? 19.340 1.114 -32.373 1.00 93.44 101 LEU A C 1
ATOM 827 O O . LEU A 1 101 ? 19.701 1.464 -33.496 1.00 93.44 101 LEU A O 1
ATOM 831 N N . LYS A 1 102 ? 19.823 1.688 -31.261 1.00 92.81 102 LYS A N 1
ATOM 832 C CA . LYS A 1 102 ? 20.830 2.764 -31.285 1.00 92.81 102 LYS A CA 1
ATOM 833 C C . LYS A 1 102 ? 22.122 2.333 -31.989 1.00 92.81 102 LYS A C 1
ATOM 835 O O . LYS A 1 102 ? 22.636 3.082 -32.813 1.00 92.81 102 LYS A O 1
ATOM 840 N N . ALA A 1 103 ? 22.605 1.115 -31.736 1.00 90.19 103 ALA A N 1
ATOM 841 C CA . ALA A 1 103 ? 23.789 0.577 -32.412 1.00 90.19 103 ALA A CA 1
ATOM 842 C C . ALA A 1 103 ? 23.564 0.302 -33.914 1.00 90.19 103 ALA A C 1
ATOM 844 O O . ALA A 1 103 ? 24.485 0.427 -34.719 1.00 90.19 103 ALA A O 1
ATOM 845 N N . LYS A 1 104 ? 22.347 -0.080 -34.324 1.00 90.06 104 LYS A N 1
ATOM 846 C CA . LYS A 1 104 ? 21.992 -0.223 -35.749 1.00 90.06 104 LYS A CA 1
ATOM 847 C C . LYS A 1 104 ? 21.927 1.134 -36.454 1.00 90.06 104 LYS A C 1
ATOM 849 O O . LYS A 1 104 ? 22.393 1.246 -37.588 1.00 90.06 104 LYS A O 1
ATOM 854 N N . LEU A 1 105 ? 21.378 2.148 -35.785 1.00 88.69 105 LEU A N 1
ATOM 855 C CA . LEU A 1 105 ? 21.326 3.524 -36.280 1.00 88.69 105 LEU A CA 1
ATOM 856 C C . LEU A 1 105 ? 22.730 4.095 -36.495 1.00 88.69 105 LEU A C 1
ATOM 858 O O . LEU A 1 105 ? 23.009 4.574 -37.591 1.00 88.69 105 LEU A O 1
ATOM 862 N N . SER A 1 106 ? 23.633 3.965 -35.518 1.00 84.12 106 SER A N 1
ATOM 863 C CA . SER A 1 106 ? 25.012 4.455 -35.662 1.00 84.12 106 SER A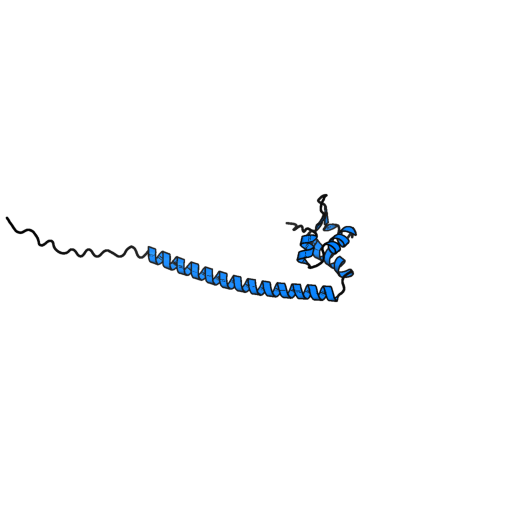 CA 1
ATOM 864 C C . SER A 1 106 ? 25.748 3.774 -36.822 1.00 84.12 106 SER A C 1
ATOM 866 O O . SER A 1 106 ? 26.316 4.448 -37.675 1.00 84.12 106 SER A O 1
ATOM 868 N N . ARG A 1 107 ? 25.634 2.444 -36.950 1.00 80.12 107 ARG A N 1
ATOM 869 C CA . ARG A 1 107 ? 26.220 1.689 -38.076 1.00 80.12 107 ARG A CA 1
ATOM 870 C C . ARG A 1 107 ? 25.642 2.072 -39.440 1.00 80.12 107 ARG A C 1
ATOM 872 O O . ARG A 1 107 ? 26.335 1.972 -40.449 1.00 80.12 107 ARG A O 1
ATOM 879 N N . SER A 1 108 ? 24.369 2.457 -39.492 1.00 75.38 108 SER A N 1
ATOM 880 C CA . SER A 1 108 ? 23.720 2.892 -40.736 1.00 75.38 108 SER A CA 1
ATOM 881 C C . SER A 1 108 ? 24.111 4.321 -41.116 1.00 75.38 108 SER A C 1
ATOM 883 O O . SER A 1 108 ? 24.134 4.637 -42.297 1.00 75.38 108 SER A O 1
ATOM 885 N N . GLN A 1 109 ? 24.461 5.164 -40.140 1.00 69.00 109 GLN A N 1
ATOM 886 C CA . GLN A 1 109 ? 25.019 6.499 -40.377 1.00 69.00 109 GLN A CA 1
ATOM 887 C C . GLN A 1 109 ? 26.502 6.449 -40.788 1.00 69.00 109 GLN A C 1
ATOM 889 O O . GLN A 1 109 ? 26.929 7.252 -41.611 1.00 69.00 109 GLN A O 1
ATOM 894 N N . GLU A 1 110 ? 27.277 5.483 -40.279 1.00 63.12 110 GLU A N 1
ATOM 895 C CA . GLU A 1 110 ? 28.676 5.249 -40.687 1.00 63.12 110 GLU A CA 1
ATOM 896 C C . GLU A 1 110 ? 28.799 4.696 -42.115 1.00 63.12 110 GLU A C 1
ATOM 898 O O . GLU A 1 110 ? 29.737 5.023 -42.846 1.00 63.12 110 GLU A O 1
ATOM 903 N N . LYS A 1 111 ? 27.833 3.880 -42.554 1.00 59.72 111 LYS A N 1
ATOM 904 C CA . LYS A 1 111 ? 27.703 3.472 -43.957 1.00 59.72 111 LYS A CA 1
ATOM 905 C C . LYS A 1 111 ? 27.106 4.632 -44.752 1.00 59.72 111 LYS A C 1
ATOM 907 O O . LYS A 1 111 ? 25.911 4.649 -45.029 1.00 59.72 111 LYS A O 1
ATOM 912 N N . GLY A 1 112 ? 27.946 5.608 -45.100 1.00 57.22 112 GLY A N 1
ATOM 913 C CA . GLY A 1 112 ? 27.576 6.725 -45.974 1.00 57.22 112 GLY A CA 1
ATOM 914 C C . GLY A 1 112 ? 26.847 6.270 -47.254 1.00 57.22 112 GLY A C 1
ATOM 915 O O . GLY A 1 112 ? 26.921 5.092 -47.623 1.00 57.22 112 GLY A O 1
ATOM 916 N N . PRO A 1 113 ? 26.131 7.183 -47.942 1.00 60.09 113 PRO A N 1
ATOM 917 C CA . PRO A 1 113 ? 25.226 6.837 -49.037 1.00 60.09 113 PRO A CA 1
ATOM 918 C C . PRO A 1 113 ? 25.923 5.952 -50.081 1.00 60.09 113 PRO A C 1
ATOM 920 O O . PRO A 1 113 ? 27.108 6.171 -50.361 1.00 60.09 113 PRO A O 1
ATOM 923 N N . PRO A 1 114 ? 25.220 4.962 -50.670 1.00 58.97 114 PRO A N 1
ATOM 924 C CA . PRO A 1 114 ? 25.825 4.040 -51.621 1.00 58.97 114 PRO A CA 1
ATOM 925 C C . PRO A 1 114 ? 26.513 4.846 -52.722 1.00 58.97 114 PRO A C 1
ATOM 927 O O . PRO A 1 114 ? 25.884 5.687 -53.371 1.00 58.97 114 PRO A O 1
ATOM 930 N N . LYS A 1 115 ? 27.826 4.626 -52.894 1.00 58.81 115 LYS A N 1
ATOM 931 C CA . LYS A 1 115 ? 28.622 5.285 -53.934 1.00 58.81 115 LYS A CA 1
ATOM 932 C C . LYS A 1 115 ? 27.914 5.052 -55.267 1.00 58.81 115 LYS A C 1
ATOM 934 O O . LYS A 1 115 ? 27.888 3.929 -55.765 1.00 58.81 115 LYS A O 1
ATOM 939 N N . ARG A 1 116 ? 27.324 6.109 -55.836 1.00 51.94 116 ARG A N 1
ATOM 940 C CA . ARG A 1 116 ? 26.766 6.080 -57.191 1.00 51.94 116 ARG A CA 1
ATOM 941 C C . ARG A 1 116 ? 27.911 5.738 -58.141 1.00 51.94 116 ARG A C 1
ATOM 943 O O . ARG A 1 116 ? 28.740 6.597 -58.436 1.00 51.94 116 ARG A O 1
ATOM 950 N N . PHE A 1 117 ? 27.971 4.492 -58.603 1.00 52.88 117 PHE A N 1
ATOM 951 C CA . PHE A 1 117 ? 28.819 4.109 -59.724 1.00 52.88 117 PHE A CA 1
ATOM 952 C C . PHE A 1 117 ? 28.363 4.924 -60.939 1.00 52.88 117 PHE A C 1
ATOM 954 O O . PHE A 1 117 ? 27.331 4.640 -61.544 1.00 52.88 117 PHE A O 1
ATOM 961 N N . ARG A 1 118 ? 29.104 5.985 -61.283 1.00 50.84 118 ARG A N 1
ATOM 962 C CA . ARG A 1 118 ? 28.954 6.644 -62.582 1.00 50.84 118 ARG A CA 1
ATOM 963 C C . ARG A 1 118 ? 29.559 5.714 -63.627 1.00 50.84 118 ARG A C 1
ATOM 965 O O . ARG A 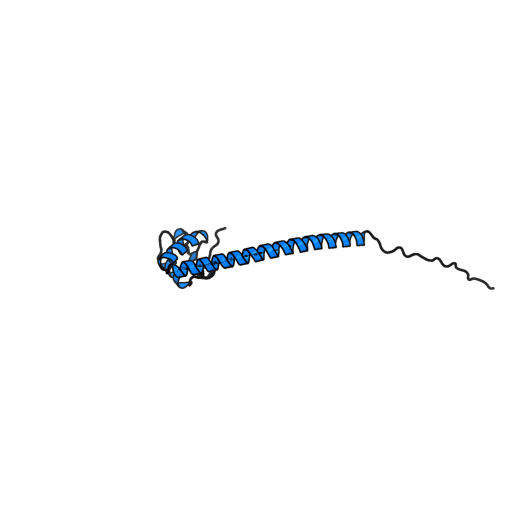1 118 ? 30.764 5.752 -63.860 1.00 50.84 118 ARG A O 1
ATOM 972 N N . LEU A 1 119 ? 28.724 4.891 -64.256 1.00 49.25 119 LEU A N 1
ATOM 973 C CA . LEU A 1 119 ? 29.050 4.287 -65.545 1.00 49.25 119 LEU A CA 1
ATOM 974 C C . LEU A 1 119 ? 29.235 5.427 -66.550 1.00 49.25 119 LEU A C 1
ATOM 976 O O . LEU A 1 119 ? 28.276 6.040 -67.016 1.00 49.25 119 LEU A O 1
ATOM 980 N N . ARG A 1 120 ? 30.494 5.767 -66.824 1.00 46.03 120 ARG A N 1
ATOM 981 C CA . ARG A 1 120 ? 30.880 6.741 -67.842 1.00 46.03 120 ARG A CA 1
ATOM 982 C C . ARG A 1 120 ? 30.800 6.026 -69.191 1.00 46.03 120 ARG A C 1
ATOM 984 O O . ARG A 1 120 ? 31.807 5.552 -69.701 1.00 46.03 120 ARG A O 1
ATOM 991 N N . PHE A 1 121 ? 29.590 5.882 -69.733 1.00 45.09 121 PHE A N 1
ATOM 992 C CA . PHE A 1 121 ? 29.435 5.478 -71.128 1.00 45.09 121 PHE A CA 1
ATOM 993 C C . PHE A 1 121 ? 30.110 6.534 -72.006 1.00 45.09 121 PHE A C 1
ATOM 995 O O . PHE A 1 121 ? 29.840 7.732 -71.884 1.00 45.09 121 PHE A O 1
ATOM 1002 N N . GLY A 1 122 ? 31.064 6.072 -72.814 1.00 39.78 122 GLY A N 1
ATOM 1003 C CA . GLY A 1 122 ? 31.879 6.893 -73.694 1.00 39.78 122 GLY A CA 1
ATOM 1004 C C . GLY A 1 122 ? 31.017 7.720 -74.641 1.00 39.78 122 GLY A C 1
ATOM 1005 O O . GLY A 1 122 ? 30.116 7.206 -75.301 1.00 39.78 122 GLY A O 1
ATOM 1006 N N . GLY A 1 123 ? 31.310 9.018 -74.702 1.00 40.38 123 GLY A N 1
ATOM 1007 C CA . GLY A 1 123 ? 30.769 9.913 -75.713 1.00 40.38 123 GLY A CA 1
ATOM 1008 C C . GLY A 1 123 ? 31.330 9.536 -77.078 1.00 40.38 123 GLY A C 1
ATOM 1009 O O . GLY A 1 123 ? 32.427 9.953 -77.429 1.00 40.38 123 GLY A O 1
ATOM 1010 N N . PHE A 1 124 ? 30.571 8.746 -77.831 1.00 48.12 124 PHE A N 1
ATOM 1011 C CA . PHE A 1 124 ? 30.858 8.391 -79.216 1.00 48.12 124 PHE A CA 1
ATOM 1012 C C . PHE A 1 124 ? 29.835 9.048 -80.145 1.00 48.12 124 PHE A C 1
ATOM 1014 O O . PHE A 1 124 ? 29.093 8.359 -80.822 1.00 48.12 124 PHE A O 1
ATOM 1021 N N . TRP A 1 125 ? 29.754 10.382 -80.159 1.00 45.78 125 TRP A N 1
ATOM 1022 C CA . TRP A 1 125 ? 28.980 11.105 -81.177 1.00 45.78 125 TRP A CA 1
ATOM 1023 C C . TRP A 1 125 ? 29.578 12.486 -81.432 1.00 45.78 125 TRP A C 1
ATOM 1025 O O . TRP A 1 125 ? 29.317 13.428 -80.688 1.00 45.78 125 TRP A O 1
ATOM 1035 N N . ARG A 1 126 ? 30.351 12.604 -82.515 1.00 39.66 126 ARG A N 1
ATOM 1036 C CA . ARG A 1 126 ? 30.324 13.759 -83.427 1.00 39.66 126 ARG A CA 1
ATOM 1037 C C . ARG A 1 126 ? 30.992 13.365 -84.741 1.00 39.66 126 ARG A C 1
ATOM 1039 O O . ARG A 1 126 ? 32.208 13.271 -84.838 1.00 39.66 126 ARG A O 1
ATOM 1046 N N . LEU A 1 127 ? 30.148 13.113 -85.734 1.00 41.88 127 LEU A N 1
ATOM 1047 C CA . LEU A 1 127 ? 30.503 12.932 -87.133 1.00 41.88 127 LEU A CA 1
ATOM 1048 C C . LEU A 1 127 ? 29.573 13.854 -87.932 1.00 41.88 127 LEU A C 1
ATOM 1050 O O . LEU A 1 127 ? 28.367 13.857 -87.678 1.00 41.88 127 LEU A O 1
ATOM 1054 N N . LYS A 1 128 ? 30.161 14.559 -88.908 1.00 40.69 128 LYS A N 1
ATOM 1055 C CA . LYS A 1 128 ? 29.577 15.501 -89.890 1.00 40.69 128 LYS A CA 1
ATOM 1056 C C . LYS A 1 128 ? 29.363 16.932 -89.362 1.00 40.69 128 LYS A C 1
ATOM 1058 O O . LYS A 1 128 ? 28.773 17.116 -88.307 1.00 40.69 128 LYS A O 1
ATOM 1063 N N . ARG A 1 129 ? 29.801 17.988 -90.052 1.00 39.88 129 ARG A N 1
ATOM 1064 C CA . ARG A 1 129 ? 30.193 18.170 -91.463 1.00 39.88 129 ARG A CA 1
ATOM 1065 C C . ARG A 1 129 ? 31.553 18.840 -91.586 1.00 39.88 129 ARG A C 1
ATOM 1067 O O . ARG A 1 129 ? 31.856 19.666 -90.701 1.00 39.88 129 ARG A O 1
#

Foldseek 3Di:
DFDWAFLVRLCVVQVHDSVLLVVLVVVCDPLQVVQWDDPPVGTIGGPVSSVVSVVVSVVPDDPVVVVVSVVVVVVVVVVVVVVVVVVVVVVVVVVVVVVVVVVVVVVVVVPPDDPPPPPCDDPPDDDDD

Radius of gyration: 34.44 Å; chains: 1; bounding box: 48×37×116 Å

pLDDT: mean 81.82, std 15.82, range [39.66, 97.44]

=== Feature glossary ===
Each block in this record encodes a different view of the same protein. In brief:

Predicted aligned error. PAE(i, j) answers: if I align the predicted and true structures on residue i, how far off (in Å) do I expect residue j to be? A block-diagonal PAE matrix with low values on the blocks and high values off-diagonal is the signature of a multi-domain protein with confidently predicted domains but uncertain inter-domain orientation.

Contact-map, Ramachandran, and PAE plots. Plot images: a contact map (which residues are close in 3D, as an N×N binary image), a Ramachandran scatter (backbone torsion angles, revealing secondary-structure composition at a glance), and — for AlphaFold structures — a PAE heatmap (pairwise prediction confidence).

Backbone torsions (φ/ψ). φ (phi) and ψ (psi) are the two rotatable backbone dihedrals per residue: φ is the C(i-1)–N–Cα–C torsion, ψ is the N–Cα–C–N(i+1) torsion, both in degrees on (−180°, 180°]. α-helical residues cluster near (−60°, −45°); β-strand residues near (−120°, +130°). A Ramachandran plot is simply a scatter of (φ, ψ) for every residue.

Foldseek 3Di. A 3Di character summarizes, for each residue, the relative orientation of the Cα frame of its nearest spatial neighbor. Because it encodes fold topology rather than chemistry, 3Di alignments detect remote structural similarity that sequence alignment misses.

Radius of gyration, Cα contacts, bounding box. Three whole-structure scalars: the radius of gyration (RMS distance of Cα from centroid, in Å), the count of Cα–Cα contacts (pairs closer than 8 Å and separated by more than four residues in sequence — i.e. tertiary, not local, contacts), and the bounding-box dimensions. Together they distinguish compact globular folds from extended fibres or disordered chains.

Sequence. Sequence gives the chain of amino acids in standard one-letter code (A=alanine, C=cysteine, …, Y=tyrosine), read N→C. It is the only feature that is directly encoded by the gene; all structural features are derived from the folded form of this sequence.

mmCIF coordinates. Atomic coordinates in PDBx/mmCIF format — the same representation the Protein Data Bank distributes. Each line of the _atom_site loop places one backbone atom in Cartesian space (units: ångströms, origin: arbitrary).

Secondary structure (3-state, P-SEA). Three-state secondary structure (P-SEA) collapses the eight DSSP classes into helix (a), strand (b), and coil (c). P-SEA assigns these from Cα geometry alone — distances and angles — without requiring backbone oxygens, so it works on any Cα trace.

InterPro / GO / CATH / organism. Functional annotations link the protein to curated databases. InterPro entries identify conserved domains and families by matching the sequence against member-database signatures (Pfam, PROSITE, CDD, …). Gene Ontology (GO) terms describe molecular function, biological process, and cellular component in a controlled vocabulary. CATH places the structure in a hierarchical fold classification (Class/Architecture/Topology/Homologous-superfamily). The organism is the source species.

B-factor. B-factor (Debye–Waller factor) reflects atomic displacement in the crystal lattice. It is an experimental observable (units Å²), not a prediction; low values mean the atom is pinned down, high values mean it moves or is heterogeneous across the crystal.

Rendered structure images. Structure images are PyMOL renders from six orthogonal camera directions. Cartoon representation draws helices as coils and strands as arrows; sticks shows the backbone as bonds; surface shows the solvent-excluded envelope. Rainbow coloring maps sequence position to hue (blue→red, N→C); chain coloring assigns a distinct color per polypeptide.

Solvent-accessible surface area. Solvent-accessible surface area (SASA) is the area in Å² traced out by the centre of a 1.4 Å probe sphere (a water molecule) rolled over the protein's van der Waals surface (Shrake–Rupley / Lee–Richards construction). Buried residues have near-zero SASA; fully exposed residues can exceed 200 Å². The total SASA scales roughly with the number of surface residues.

Secondary structure (8-state, DSSP). The SS8 string is DSSP's per-residue secondary-structure call. α-helix (H) means an i→i+4 H-bond ladder; β-strand (E) means the residue participates in a β-sheet; 3₁₀ (G) and π (I) are tighter and wider helices; T/S are turns/bends; '-' is loop.

pLDDT. For AlphaFold models, the B-factor field carries pLDDT — the model's own estimate of local accuracy on a 0–100 scale. Regions with pLDDT<50 should be treated as essentially unmodeled; they often correspond to intrinsically disordered segments.

Nearest PDB structures. Nearest PDB neighbors are the top structural matches found by Foldseek when searching this structure against the entire Protein Data Bank. Each hit reports a TM-score (0 to 1; >0.5 almost always implies the same fold) and an E-value. These are *structural* homologs — they may share no detectable sequence similarity.